Protein AF-A0A1F3TSH8-F1 (afdb_monomer_lite)

Secondary structure (DSSP, 8-state):
-HHHHHHHHHHHHHHHHHHHHHHHHHHHHHHH-------------HHHHHHHHHHHHHHHHHHHHHHHHHHHHHHHHS------------TTSS-GGG-TTT------HHHHHHHHHHHHHHHHHHHHHHHHHHHHHHHHHHHHTTEEEEE-TTS-EEEEEESSPPPS-------PPP-

Structure (mmCIF, N/CA/C/O backbone):
data_AF-A0A1F3TSH8-F1
#
_entry.id   AF-A0A1F3TSH8-F1
#
loop_
_atom_site.group_PDB
_atom_site.id
_atom_site.type_symbol
_atom_site.label_atom_id
_atom_site.label_alt_id
_atom_site.label_comp_id
_atom_site.label_asym_id
_atom_site.label_entity_id
_atom_site.label_seq_id
_atom_site.pdbx_PDB_ins_code
_atom_site.Cartn_x
_atom_site.Cartn_y
_atom_site.Cartn_z
_atom_site.occupancy
_atom_site.B_iso_or_equiv
_atom_site.auth_seq_id
_atom_site.auth_comp_id
_atom_site.auth_asym_id
_atom_site.auth_atom_id
_atom_site.pdbx_PDB_model_num
ATOM 1 N N . MET A 1 1 ? 61.273 -17.794 -70.005 1.00 60.03 1 MET A N 1
ATOM 2 C CA . MET A 1 1 ? 60.382 -16.628 -69.765 1.00 60.03 1 MET A CA 1
ATOM 3 C C . MET A 1 1 ? 59.177 -16.921 -68.859 1.00 60.03 1 MET A C 1
ATOM 5 O O . MET A 1 1 ? 58.564 -15.986 -68.366 1.00 60.03 1 MET A O 1
ATOM 9 N N . THR A 1 2 ? 58.828 -18.185 -68.599 1.00 74.00 2 THR A N 1
ATOM 10 C CA . THR A 1 2 ? 57.665 -18.588 -67.778 1.00 74.00 2 THR A CA 1
ATOM 11 C C . THR A 1 2 ? 57.896 -18.502 -66.267 1.00 74.00 2 THR A C 1
ATOM 13 O O . THR A 1 2 ? 56.956 -18.246 -65.524 1.00 74.00 2 THR A O 1
ATOM 16 N N . VAL A 1 3 ? 59.138 -18.662 -65.801 1.00 79.12 3 VAL A N 1
ATOM 17 C CA . VAL A 1 3 ? 59.473 -18.627 -64.364 1.00 79.12 3 VAL A CA 1
ATOM 18 C C . VAL A 1 3 ? 59.343 -17.214 -63.784 1.00 79.12 3 VAL A C 1
ATOM 20 O O . VAL A 1 3 ? 58.761 -17.049 -62.719 1.00 79.12 3 VAL A O 1
ATOM 23 N N . LEU A 1 4 ? 59.780 -16.183 -64.519 1.00 76.19 4 LEU A N 1
ATOM 24 C CA . LEU A 1 4 ? 59.646 -14.785 -64.085 1.00 76.19 4 LEU A CA 1
ATOM 25 C C . LEU A 1 4 ? 58.182 -14.354 -63.906 1.00 76.19 4 LEU A C 1
ATOM 27 O O . LEU A 1 4 ? 57.881 -13.653 -62.947 1.00 76.19 4 LEU A O 1
ATOM 31 N N . LYS A 1 5 ? 57.265 -14.822 -64.768 1.00 82.94 5 LYS A N 1
ATOM 32 C CA . LYS A 1 5 ? 55.827 -14.523 -64.644 1.00 82.94 5 LYS A CA 1
ATOM 33 C C . LYS A 1 5 ? 55.213 -15.138 -63.382 1.00 82.94 5 LYS A C 1
ATOM 35 O O . LYS A 1 5 ? 54.494 -14.461 -62.655 1.00 82.94 5 LYS A O 1
ATOM 40 N N . LYS A 1 6 ? 55.573 -16.388 -63.074 1.00 86.06 6 LYS A N 1
ATOM 41 C CA . LYS A 1 6 ? 55.119 -17.070 -61.851 1.00 86.06 6 LYS A CA 1
ATOM 42 C C . LYS A 1 6 ? 55.632 -16.383 -60.584 1.00 86.06 6 LYS A C 1
ATOM 44 O O . LYS A 1 6 ? 54.901 -16.280 -59.606 1.00 86.06 6 LYS A O 1
ATOM 49 N N . ILE A 1 7 ? 56.866 -15.877 -60.613 1.00 89.94 7 ILE A N 1
ATOM 50 C CA . ILE A 1 7 ? 57.443 -15.130 -59.489 1.00 89.94 7 ILE A CA 1
ATOM 51 C C . ILE A 1 7 ? 56.709 -13.798 -59.288 1.00 89.94 7 ILE A C 1
ATOM 53 O O . ILE A 1 7 ? 56.376 -13.468 -58.154 1.00 89.94 7 ILE A O 1
ATOM 57 N N . SER A 1 8 ? 56.398 -13.057 -60.358 1.00 87.19 8 SER A N 1
ATOM 58 C CA . SER A 1 8 ? 55.643 -11.800 -60.235 1.00 87.19 8 SER A CA 1
ATOM 59 C C . SER A 1 8 ? 54.205 -12.004 -59.750 1.00 87.19 8 SER A C 1
ATOM 61 O O . SER A 1 8 ? 53.714 -11.212 -58.951 1.00 87.19 8 SER A O 1
ATOM 63 N N . GLU A 1 9 ? 53.537 -13.076 -60.182 1.00 87.25 9 GLU A N 1
ATOM 64 C CA . GLU A 1 9 ? 52.189 -13.418 -59.707 1.00 87.25 9 GLU A CA 1
ATOM 65 C C . GLU A 1 9 ? 52.195 -13.780 -58.219 1.00 87.25 9 GLU A C 1
ATOM 67 O O . GLU A 1 9 ? 51.360 -13.289 -57.459 1.00 87.25 9 GLU A O 1
ATOM 72 N N . TYR A 1 10 ? 53.180 -14.570 -57.782 1.00 91.88 10 TYR A N 1
ATOM 73 C CA . TYR A 1 10 ? 53.356 -14.903 -56.371 1.00 91.88 10 TYR A CA 1
ATOM 74 C C . TYR A 1 10 ? 53.656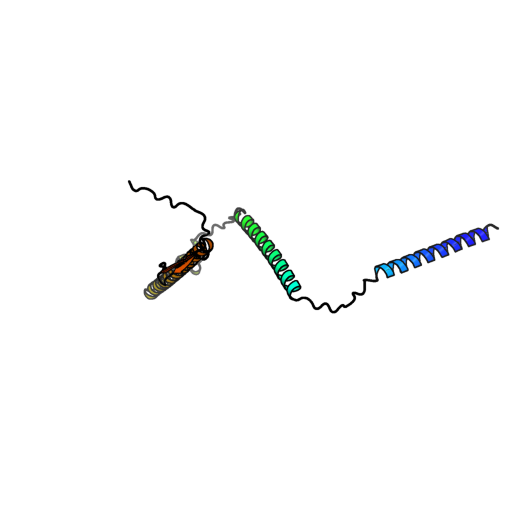 -13.661 -55.521 1.00 91.88 10 TYR A C 1
ATOM 76 O O . TYR A 1 10 ? 53.061 -13.479 -54.462 1.00 91.88 10 TYR A O 1
ATOM 84 N N . LEU A 1 11 ? 54.527 -12.768 -56.001 1.00 92.88 11 LEU A N 1
ATOM 85 C CA . LEU A 1 11 ? 54.874 -11.538 -55.288 1.00 92.88 11 LEU A CA 1
ATOM 86 C C . LEU A 1 11 ? 53.653 -10.620 -55.116 1.00 92.88 11 LEU A C 1
ATOM 88 O O . LEU A 1 11 ? 53.422 -10.107 -54.023 1.00 92.88 11 LEU A O 1
ATOM 92 N N . ASN A 1 12 ? 52.831 -10.471 -56.158 1.00 92.44 12 ASN A N 1
ATOM 93 C CA . ASN A 1 12 ? 51.588 -9.700 -56.084 1.00 92.44 12 ASN A CA 1
ATOM 94 C C . ASN A 1 12 ? 50.585 -10.307 -55.096 1.00 92.44 12 ASN A C 1
ATOM 96 O O . ASN A 1 12 ? 49.924 -9.570 -54.367 1.00 92.44 12 ASN A O 1
ATOM 100 N N . LEU A 1 13 ? 50.498 -11.638 -55.031 1.00 93.69 13 LEU A N 1
ATOM 101 C CA . LEU A 1 13 ? 49.635 -12.329 -54.074 1.00 93.69 13 LEU A CA 1
ATOM 102 C C . LEU A 1 13 ? 50.093 -12.090 -52.629 1.00 93.69 13 LEU A C 1
ATOM 104 O O . LEU A 1 13 ? 49.266 -11.805 -51.762 1.00 93.69 13 LEU A O 1
ATOM 108 N N . VAL A 1 14 ? 51.404 -12.132 -52.376 1.00 94.50 14 VAL A N 1
ATOM 109 C CA . VAL A 1 14 ? 51.975 -11.828 -51.054 1.00 94.50 14 VAL A CA 1
ATOM 110 C C . VAL A 1 14 ? 51.714 -10.370 -50.666 1.00 94.50 14 VAL A C 1
ATOM 112 O O . VAL A 1 14 ? 51.272 -10.109 -49.549 1.00 94.50 14 VAL A O 1
ATOM 115 N N . ILE A 1 15 ? 51.912 -9.419 -51.584 1.00 94.62 15 ILE A N 1
ATOM 116 C CA . ILE A 1 15 ? 51.637 -7.993 -51.335 1.00 94.62 15 ILE A CA 1
ATOM 117 C C . ILE A 1 15 ? 50.152 -7.768 -51.020 1.00 94.62 15 ILE A C 1
ATOM 119 O O . ILE A 1 15 ? 49.823 -7.051 -50.073 1.00 94.62 15 ILE A O 1
ATOM 123 N N . PHE A 1 16 ? 49.248 -8.412 -51.762 1.00 95.50 16 PHE A N 1
ATOM 124 C CA . PHE A 1 16 ? 47.811 -8.314 -51.517 1.00 95.50 16 PHE A CA 1
ATOM 125 C C . PHE A 1 16 ? 47.425 -8.872 -50.140 1.00 95.50 16 PHE A C 1
ATOM 127 O O . PHE A 1 16 ? 46.673 -8.233 -49.406 1.00 95.50 16 PHE A O 1
ATOM 134 N N . ALA A 1 17 ? 47.989 -10.016 -49.744 1.00 94.75 17 ALA A N 1
ATOM 135 C CA . ALA A 1 17 ? 47.749 -10.597 -48.425 1.00 94.75 17 ALA A CA 1
ATOM 136 C C . ALA A 1 17 ? 48.208 -9.664 -47.288 1.00 94.75 17 ALA A C 1
ATOM 138 O O . ALA A 1 17 ? 47.477 -9.474 -46.315 1.00 94.75 17 ALA A O 1
ATOM 139 N N . VAL A 1 18 ? 49.373 -9.024 -47.432 1.00 95.25 18 VAL A N 1
ATOM 140 C CA . VAL A 1 18 ? 49.882 -8.051 -46.449 1.00 95.25 18 VAL A CA 1
ATOM 141 C C . VAL A 1 18 ? 48.962 -6.831 -46.345 1.00 95.25 18 VAL A C 1
ATOM 143 O O . VAL A 1 18 ? 48.656 -6.394 -45.235 1.00 95.25 18 VAL A O 1
ATOM 146 N N . LEU A 1 19 ? 48.462 -6.314 -47.471 1.00 95.38 19 LEU A N 1
ATOM 147 C CA . LEU A 1 19 ? 47.523 -5.187 -47.478 1.00 95.38 19 LEU A CA 1
ATOM 148 C C . LEU A 1 19 ? 46.195 -5.527 -46.792 1.00 95.38 19 LEU A C 1
ATOM 150 O O . LEU A 1 19 ? 45.678 -4.706 -46.035 1.00 95.38 19 LEU A O 1
ATOM 154 N N . VAL A 1 20 ? 45.662 -6.734 -47.003 1.00 95.50 20 VAL A N 1
ATOM 155 C CA . VAL A 1 20 ? 44.421 -7.185 -46.349 1.00 95.50 20 VAL A CA 1
ATOM 156 C C . VAL A 1 20 ? 44.604 -7.299 -44.835 1.00 95.50 20 VAL A C 1
ATOM 158 O O . VAL A 1 20 ? 43.750 -6.834 -44.079 1.00 95.50 20 VAL A O 1
ATOM 161 N N . VAL A 1 21 ? 45.727 -7.860 -44.376 1.00 95.38 21 VAL A N 1
ATOM 162 C CA . VAL A 1 21 ? 46.043 -7.945 -42.941 1.00 95.38 21 VAL A CA 1
ATOM 163 C C . VAL A 1 21 ? 46.188 -6.548 -42.335 1.00 95.38 21 VAL A C 1
ATOM 165 O O . VAL A 1 21 ? 45.609 -6.274 -41.284 1.00 95.38 21 VAL A O 1
ATOM 168 N N . TYR A 1 22 ? 46.891 -5.639 -43.015 1.00 95.31 22 TYR A N 1
ATOM 169 C CA . TYR A 1 22 ? 47.071 -4.264 -42.552 1.00 95.31 22 TYR A CA 1
ATOM 170 C C . TYR A 1 22 ? 45.739 -3.502 -42.466 1.00 95.31 22 TYR A C 1
ATOM 172 O O . TYR A 1 22 ? 45.458 -2.857 -41.455 1.00 95.31 22 TYR A O 1
ATOM 180 N N . ALA A 1 23 ? 44.873 -3.638 -43.475 1.00 93.00 23 ALA A N 1
ATOM 181 C CA . ALA A 1 23 ? 43.533 -3.054 -43.467 1.00 93.00 23 ALA A CA 1
ATOM 182 C C . ALA A 1 23 ? 42.655 -3.630 -42.342 1.00 93.00 23 ALA A C 1
ATOM 184 O O . ALA A 1 23 ? 41.927 -2.884 -41.689 1.00 93.00 23 ALA A O 1
ATOM 185 N N . GLY A 1 24 ? 42.755 -4.936 -42.072 1.00 92.31 24 GLY A N 1
ATOM 186 C CA . GLY A 1 24 ? 42.054 -5.587 -40.964 1.00 92.31 24 GLY A CA 1
ATOM 187 C C . GLY A 1 24 ? 42.483 -5.056 -39.594 1.00 92.31 24 GLY A C 1
ATOM 188 O O . GLY A 1 24 ? 41.627 -4.748 -38.765 1.00 92.31 24 GLY A O 1
ATOM 189 N N . ILE A 1 25 ? 43.791 -4.880 -39.375 1.00 91.12 25 ILE A N 1
ATOM 190 C CA . ILE A 1 25 ? 44.335 -4.291 -38.139 1.00 91.12 25 ILE A CA 1
ATOM 191 C C . ILE A 1 25 ? 43.880 -2.835 -37.993 1.00 91.12 25 ILE A C 1
ATOM 193 O O . ILE A 1 25 ? 43.390 -2.448 -36.933 1.00 91.12 25 ILE A O 1
ATOM 197 N N . TYR A 1 26 ? 43.958 -2.045 -39.066 1.00 91.69 26 TYR A N 1
ATOM 198 C CA . TYR A 1 26 ? 43.518 -0.650 -39.064 1.00 91.69 26 TYR A CA 1
ATOM 199 C C . TYR A 1 26 ? 42.024 -0.514 -38.730 1.00 91.69 26 TYR A C 1
ATOM 201 O O . TYR A 1 26 ? 41.626 0.320 -37.916 1.00 91.69 26 TYR A O 1
ATOM 209 N N . PHE A 1 27 ? 41.182 -1.379 -39.303 1.00 87.44 27 PHE A N 1
ATOM 210 C CA . PHE A 1 27 ? 39.745 -1.386 -39.029 1.00 87.44 27 PHE A CA 1
ATOM 211 C C . PHE A 1 27 ? 39.426 -1.853 -37.600 1.00 87.44 27 PHE A C 1
ATOM 213 O O . PHE A 1 27 ? 38.506 -1.338 -36.959 1.00 87.44 27 PHE A O 1
ATOM 220 N N . PHE A 1 28 ? 40.206 -2.798 -37.072 1.00 83.50 28 PHE A N 1
ATOM 221 C CA . PHE A 1 28 ? 40.088 -3.259 -35.691 1.00 83.50 28 PHE A CA 1
ATOM 222 C C . PHE A 1 28 ? 40.471 -2.168 -34.681 1.00 83.50 28 PHE A C 1
ATOM 224 O O . PHE A 1 28 ? 39.765 -1.987 -33.684 1.00 83.50 28 PHE A O 1
ATOM 231 N N . GLU A 1 29 ? 41.522 -1.391 -34.953 1.00 80.88 29 GLU A N 1
ATOM 232 C CA . GLU A 1 29 ? 41.868 -0.217 -34.146 1.00 80.88 29 GLU A CA 1
ATOM 233 C C . GLU A 1 29 ? 40.782 0.859 -34.210 1.00 80.88 29 GLU A C 1
ATOM 235 O O . GLU A 1 29 ? 40.402 1.395 -33.169 1.00 80.88 29 GLU A O 1
ATOM 240 N N . LEU A 1 30 ? 40.221 1.138 -35.393 1.00 77.12 30 LEU A N 1
ATOM 241 C CA . LEU A 1 30 ? 39.120 2.097 -35.532 1.00 77.12 30 LEU A CA 1
ATOM 242 C C . LEU A 1 30 ? 37.897 1.690 -34.702 1.00 77.12 30 LEU A C 1
ATOM 244 O O . LEU A 1 30 ? 37.290 2.529 -34.041 1.00 77.12 30 LEU A O 1
ATOM 248 N N . LYS A 1 31 ? 37.555 0.397 -34.695 1.00 76.75 31 LYS A N 1
ATOM 249 C CA . LYS A 1 31 ? 36.429 -0.137 -33.915 1.00 76.75 31 LYS A CA 1
ATOM 250 C C . LYS A 1 31 ? 36.715 -0.173 -32.409 1.00 76.75 31 LYS A C 1
ATOM 252 O O . LYS A 1 31 ? 35.786 -0.088 -31.608 1.00 76.75 31 LYS A O 1
ATOM 257 N N . SER A 1 32 ? 37.985 -0.296 -32.023 1.00 68.75 32 SER A N 1
ATOM 258 C CA . SER A 1 32 ? 38.417 -0.375 -30.621 1.00 68.75 32 SER A CA 1
ATOM 259 C C . SER A 1 32 ? 38.652 0.991 -29.972 1.00 68.75 32 SER A C 1
ATOM 261 O O . SER A 1 32 ? 38.670 1.083 -28.743 1.00 68.75 32 SER A O 1
ATOM 263 N N . ARG A 1 33 ? 38.758 2.070 -30.759 1.00 64.75 33 ARG A N 1
ATOM 264 C CA . ARG A 1 33 ? 38.692 3.448 -30.254 1.00 64.75 33 ARG A CA 1
ATOM 265 C C . ARG A 1 33 ? 37.260 3.760 -29.818 1.00 64.75 33 ARG A C 1
ATOM 267 O O . ARG A 1 33 ? 36.492 4.404 -30.527 1.00 64.75 33 ARG A O 1
ATOM 274 N N . LYS A 1 34 ? 36.892 3.304 -28.616 1.00 60.41 34 LYS A N 1
ATOM 275 C CA . LYS A 1 34 ? 35.761 3.885 -27.884 1.00 60.41 34 LYS A CA 1
ATOM 276 C C . LYS A 1 34 ? 36.025 5.392 -27.793 1.00 60.41 34 LYS A C 1
ATOM 278 O O . LYS A 1 34 ? 37.156 5.757 -27.468 1.00 60.41 34 LYS A O 1
ATOM 283 N N . PRO A 1 35 ? 35.045 6.258 -28.095 1.00 57.62 35 PRO A N 1
ATOM 284 C CA . PRO A 1 35 ? 35.242 7.690 -27.960 1.00 57.62 35 PRO A CA 1
ATOM 285 C C . PRO A 1 35 ? 35.676 7.961 -26.524 1.00 57.62 35 PRO A C 1
ATOM 287 O O . PRO A 1 35 ? 34.964 7.609 -25.581 1.00 57.62 35 PRO A O 1
ATOM 290 N N . THR A 1 36 ? 36.870 8.527 -26.362 1.00 56.34 36 THR A N 1
ATOM 291 C CA . THR A 1 36 ? 37.307 9.097 -25.096 1.00 56.34 36 THR A CA 1
ATOM 292 C C . THR A 1 36 ? 36.270 10.153 -24.765 1.00 56.34 36 THR A C 1
ATOM 294 O O . THR A 1 36 ? 36.219 11.200 -25.409 1.00 56.34 36 THR A O 1
ATOM 297 N N . ALA A 1 37 ? 35.356 9.817 -23.855 1.00 56.44 37 ALA A N 1
ATOM 298 C CA . ALA A 1 37 ? 34.351 10.745 -23.391 1.00 56.44 37 ALA A CA 1
ATOM 299 C C . ALA A 1 37 ? 35.111 11.952 -22.850 1.00 56.44 37 ALA A C 1
ATOM 301 O O . ALA A 1 37 ? 35.874 11.833 -21.890 1.00 56.44 37 ALA A O 1
ATOM 302 N N . VAL A 1 38 ? 34.952 13.085 -23.529 1.00 55.25 38 VAL A N 1
ATOM 303 C CA . VAL A 1 38 ? 35.327 14.388 -23.004 1.00 55.25 38 VAL A CA 1
ATOM 304 C C . VAL A 1 38 ? 34.699 14.451 -21.619 1.00 55.25 38 VAL A C 1
ATOM 306 O O . VAL A 1 38 ? 33.475 14.398 -21.486 1.00 55.25 38 VAL A O 1
ATOM 309 N N . VAL A 1 39 ? 35.537 14.467 -20.584 1.00 53.38 39 VAL A N 1
ATOM 310 C CA . VAL A 1 39 ? 35.111 14.731 -19.212 1.00 53.38 39 VAL A CA 1
ATOM 311 C C . VAL A 1 39 ? 34.801 16.224 -19.156 1.00 53.38 39 VAL A C 1
ATOM 313 O O . VAL A 1 39 ? 35.552 17.025 -18.615 1.00 53.38 39 VAL A O 1
ATOM 316 N N . GLU A 1 40 ? 33.700 16.612 -19.796 1.00 53.88 40 GLU A N 1
ATOM 317 C CA . GLU A 1 40 ? 32.959 17.782 -19.367 1.00 53.88 40 GLU A CA 1
ATOM 318 C C . GLU A 1 40 ? 32.550 17.482 -17.933 1.00 53.88 40 GLU A C 1
ATOM 320 O O . GLU A 1 40 ? 31.855 16.498 -17.659 1.00 53.88 40 GLU A O 1
ATOM 325 N N . SER A 1 41 ? 33.009 18.317 -17.008 1.00 54.53 41 SER A N 1
ATOM 326 C CA . SER A 1 41 ? 32.443 18.429 -15.675 1.00 54.53 41 SER A CA 1
ATOM 327 C C . SER A 1 41 ? 30.978 18.844 -15.818 1.00 54.53 41 SER A C 1
ATOM 329 O O . SER A 1 41 ? 30.628 20.015 -15.676 1.00 54.53 41 SER A O 1
ATOM 331 N N . ARG A 1 42 ? 30.110 17.887 -16.161 1.00 56.19 42 ARG A N 1
ATOM 332 C CA . ARG A 1 42 ? 28.668 18.039 -16.057 1.00 56.19 42 ARG A CA 1
ATOM 333 C C . ARG A 1 42 ? 28.409 18.279 -14.585 1.00 56.19 42 ARG A C 1
ATOM 335 O O . ARG A 1 42 ? 28.520 17.355 -13.782 1.00 56.19 42 ARG A O 1
ATOM 342 N N . THR A 1 43 ? 28.090 19.517 -14.229 1.00 57.84 43 THR A N 1
ATOM 343 C CA . THR A 1 43 ? 27.321 19.788 -13.022 1.00 57.84 43 THR A CA 1
ATOM 344 C C . THR A 1 43 ? 26.055 18.967 -13.184 1.00 57.84 43 THR A C 1
ATOM 346 O O . THR A 1 43 ? 25.189 19.295 -13.993 1.00 57.84 43 THR A O 1
ATOM 349 N N . VAL A 1 44 ? 26.047 17.797 -12.551 1.00 61.09 44 VAL A N 1
ATOM 350 C CA . VAL A 1 44 ? 24.914 16.889 -12.565 1.00 61.09 44 VAL A CA 1
ATOM 351 C C . VAL A 1 44 ? 23.776 17.681 -11.958 1.00 61.09 44 VAL A C 1
ATOM 353 O O . VAL A 1 44 ? 23.795 17.969 -10.766 1.00 61.09 44 VAL A O 1
ATOM 356 N N . ASP A 1 45 ? 22.851 18.103 -12.810 1.00 67.25 45 ASP A N 1
ATOM 357 C CA . ASP A 1 45 ? 21.650 18.807 -12.407 1.00 67.25 45 ASP A CA 1
ATOM 358 C C . ASP A 1 45 ? 20.854 17.835 -11.530 1.00 67.25 45 ASP A C 1
ATOM 360 O O . ASP A 1 45 ? 20.254 16.867 -12.016 1.00 67.25 45 ASP A O 1
ATOM 364 N N . VAL A 1 46 ? 21.006 17.998 -10.213 1.00 70.19 46 VAL A N 1
ATOM 365 C CA . VAL A 1 46 ? 20.546 17.050 -9.190 1.00 70.19 46 VAL A CA 1
ATOM 366 C C . VAL A 1 46 ? 19.051 16.800 -9.363 1.00 70.19 46 VAL A C 1
ATOM 368 O O . VAL A 1 46 ? 18.604 15.658 -9.272 1.00 70.19 46 VAL A O 1
ATOM 371 N N . ASP A 1 47 ? 18.308 17.832 -9.753 1.00 67.31 47 ASP A N 1
ATOM 372 C CA . ASP A 1 47 ? 16.871 17.778 -9.991 1.00 67.31 47 ASP A CA 1
ATOM 373 C C . ASP A 1 47 ? 16.501 16.854 -11.158 1.00 67.31 47 ASP A C 1
ATOM 375 O O . ASP A 1 47 ? 15.530 16.100 -11.078 1.00 67.31 47 ASP A O 1
ATOM 379 N N . GLN A 1 48 ? 17.294 16.824 -12.233 1.00 73.94 48 GLN A N 1
ATOM 380 C CA . GLN A 1 48 ?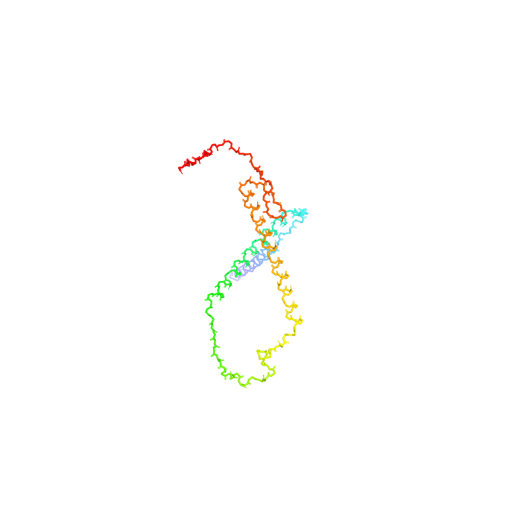 17.050 15.906 -13.352 1.00 73.94 48 GLN A CA 1
ATOM 381 C C . GLN A 1 48 ? 17.312 14.453 -12.959 1.00 73.94 48 GLN A C 1
ATOM 383 O O . GLN A 1 48 ? 16.585 13.547 -13.381 1.00 73.94 48 GLN A O 1
ATOM 388 N N . VAL A 1 49 ? 18.335 14.220 -12.137 1.00 76.81 49 VAL A N 1
ATOM 389 C CA . VAL A 1 49 ? 18.655 12.884 -11.630 1.00 76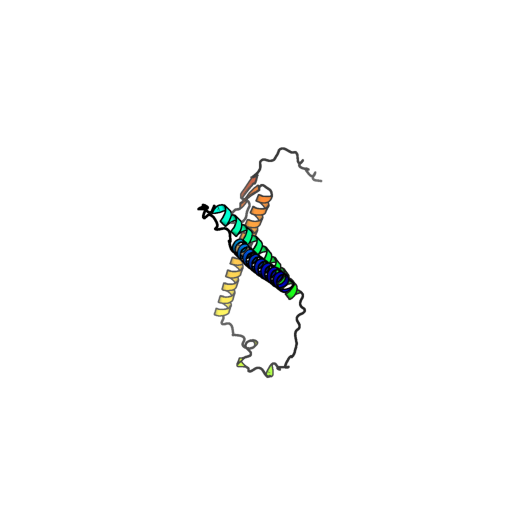.81 49 VAL A CA 1
ATOM 390 C C . VAL A 1 49 ? 17.568 12.405 -10.675 1.00 76.81 49 VAL A C 1
ATOM 392 O O . VAL A 1 49 ? 17.066 11.295 -10.849 1.00 76.81 49 VAL A O 1
ATOM 395 N N . VAL A 1 50 ? 17.129 13.252 -9.744 1.00 78.38 50 VAL A N 1
ATOM 396 C CA . VAL A 1 50 ? 16.036 12.950 -8.811 1.00 78.38 50 VAL A CA 1
ATOM 397 C C . VAL A 1 50 ? 14.737 12.674 -9.565 1.00 78.38 50 VAL A C 1
ATOM 399 O O . VAL A 1 50 ? 14.123 11.633 -9.342 1.00 78.38 50 VAL A O 1
ATOM 402 N N . ASN A 1 51 ? 14.357 13.512 -10.532 1.00 87.06 51 ASN A N 1
ATOM 403 C CA . ASN A 1 51 ? 13.158 13.291 -11.345 1.00 87.06 51 ASN A CA 1
ATOM 404 C C . ASN A 1 51 ? 13.219 11.978 -12.134 1.00 87.06 51 ASN A C 1
ATOM 406 O O . ASN A 1 51 ? 12.220 11.260 -12.240 1.00 87.06 51 ASN A O 1
ATOM 410 N N . LYS A 1 52 ? 14.395 11.622 -12.660 1.00 88.81 52 LYS A N 1
ATOM 411 C CA . LYS A 1 52 ? 14.601 10.339 -13.337 1.00 88.81 52 LYS A CA 1
ATOM 412 C C . LYS A 1 52 ? 14.462 9.164 -12.371 1.00 88.81 52 LYS A C 1
ATOM 414 O O . LYS A 1 52 ? 13.790 8.196 -12.719 1.00 88.81 52 LYS A O 1
ATOM 419 N N . PHE A 1 53 ? 15.051 9.251 -11.178 1.00 88.38 53 PHE A N 1
ATOM 420 C CA . PHE A 1 53 ? 14.924 8.214 -10.156 1.00 88.38 53 PHE A CA 1
ATOM 421 C C . PHE A 1 53 ? 13.483 8.073 -9.679 1.00 88.38 53 PHE A C 1
ATOM 423 O O . PHE A 1 53 ? 12.972 6.963 -9.689 1.00 88.38 53 PHE A O 1
ATOM 430 N N . ILE A 1 54 ? 12.784 9.166 -9.368 1.00 91.00 54 ILE A N 1
ATOM 431 C CA . ILE A 1 54 ? 11.369 9.129 -8.970 1.00 91.00 54 ILE A CA 1
ATOM 432 C C . ILE A 1 54 ? 10.526 8.465 -10.061 1.00 91.00 54 ILE A C 1
ATOM 434 O O . ILE A 1 54 ? 9.727 7.579 -9.765 1.00 91.00 54 ILE A O 1
ATOM 438 N N . LYS A 1 55 ? 10.733 8.840 -11.329 1.00 92.94 55 LYS A N 1
ATOM 439 C CA . LYS A 1 55 ? 10.004 8.257 -12.464 1.00 92.94 55 LYS A CA 1
ATOM 440 C C . LYS A 1 55 ? 10.327 6.776 -12.677 1.00 92.94 55 LYS A C 1
ATOM 442 O O . LYS A 1 55 ? 9.453 6.000 -13.052 1.00 92.94 55 LYS A O 1
ATOM 447 N N . GLN A 1 56 ? 11.577 6.375 -12.464 1.00 93.12 56 GLN A N 1
ATOM 448 C CA . GLN A 1 56 ? 11.992 4.979 -12.568 1.00 93.12 56 GLN A CA 1
ATOM 449 C C . GLN A 1 56 ? 11.418 4.144 -11.418 1.00 93.12 56 GLN A C 1
ATOM 451 O O . GLN A 1 56 ? 10.878 3.067 -11.662 1.00 93.12 56 GLN A O 1
ATOM 456 N N . THR A 1 57 ? 11.476 4.661 -10.192 1.00 94.19 57 THR A N 1
ATOM 457 C CA . THR A 1 57 ? 10.939 4.012 -8.995 1.00 94.19 57 THR A CA 1
ATOM 458 C C . THR A 1 57 ? 9.423 3.881 -9.074 1.00 94.19 57 THR A C 1
ATOM 460 O O . THR A 1 57 ? 8.901 2.809 -8.789 1.00 94.19 57 THR A O 1
ATOM 463 N N . SER A 1 58 ? 8.702 4.910 -9.529 1.00 93.69 58 SER A N 1
ATOM 464 C CA . SER A 1 58 ? 7.245 4.830 -9.697 1.00 93.69 58 SER A CA 1
ATOM 465 C C . SER A 1 58 ? 6.846 3.825 -10.778 1.00 93.69 58 SER A C 1
ATOM 467 O O . SER A 1 58 ? 5.921 3.037 -10.582 1.00 93.69 58 SER A O 1
ATOM 469 N N . ALA A 1 59 ? 7.585 3.777 -11.889 1.00 94.75 59 ALA A N 1
ATOM 470 C CA . ALA A 1 59 ? 7.370 2.778 -12.930 1.00 94.75 59 ALA A CA 1
ATOM 471 C C . ALA A 1 59 ? 7.659 1.348 -12.442 1.00 94.75 59 ALA A C 1
ATOM 473 O O . ALA A 1 59 ? 6.989 0.409 -12.873 1.00 94.75 59 ALA A O 1
ATOM 474 N N . GLN A 1 60 ? 8.643 1.171 -11.559 1.00 94.31 60 GLN A N 1
ATOM 475 C CA . GLN A 1 60 ? 8.954 -0.123 -10.956 1.00 94.31 60 GLN A CA 1
ATOM 476 C C . GLN A 1 60 ? 7.880 -0.543 -9.947 1.00 94.31 60 GLN A C 1
ATOM 478 O O . GLN A 1 60 ? 7.341 -1.638 -10.075 1.00 94.31 60 GLN A O 1
ATOM 483 N N . ALA A 1 61 ? 7.479 0.356 -9.049 1.00 95.31 61 ALA A N 1
ATOM 484 C CA . ALA A 1 61 ? 6.416 0.106 -8.078 1.00 95.31 61 ALA A CA 1
ATOM 485 C C . ALA A 1 61 ? 5.101 -0.312 -8.757 1.00 95.31 61 ALA A C 1
ATOM 487 O O . ALA A 1 61 ? 4.454 -1.263 -8.330 1.00 95.31 61 ALA A O 1
ATOM 488 N N . LEU A 1 62 ? 4.745 0.333 -9.873 1.00 96.12 62 LEU A N 1
ATOM 489 C CA . LEU A 1 62 ? 3.538 -0.002 -10.631 1.00 96.12 62 LEU A CA 1
ATOM 490 C C . LEU A 1 62 ? 3.617 -1.401 -11.270 1.00 96.12 62 LEU A C 1
ATOM 492 O O . LEU A 1 62 ? 2.615 -2.113 -11.355 1.00 96.12 62 LEU A O 1
ATOM 496 N N . ARG A 1 63 ? 4.806 -1.836 -11.708 1.00 94.81 63 ARG A N 1
ATOM 497 C CA . ARG A 1 63 ? 5.011 -3.207 -12.212 1.00 94.81 63 ARG A CA 1
ATOM 498 C C . ARG A 1 63 ? 4.872 -4.236 -11.101 1.00 94.81 63 ARG A C 1
ATOM 500 O O . ARG A 1 63 ? 4.224 -5.259 -11.324 1.00 94.81 63 ARG A O 1
ATOM 507 N N . ASP A 1 64 ? 5.442 -3.951 -9.938 1.00 95.56 64 ASP A N 1
ATOM 508 C CA . ASP A 1 64 ? 5.382 -4.837 -8.779 1.00 95.56 64 ASP A CA 1
ATOM 509 C C . ASP A 1 64 ? 3.938 -4.970 -8.277 1.00 95.56 64 ASP A C 1
ATOM 511 O O . ASP A 1 64 ? 3.469 -6.082 -8.034 1.00 95.56 64 ASP A O 1
ATOM 515 N N . GLU A 1 65 ? 3.181 -3.869 -8.248 1.00 96.12 65 GLU A N 1
ATOM 516 C CA . GLU A 1 65 ? 1.755 -3.876 -7.910 1.00 96.12 65 GLU A CA 1
ATOM 517 C C . GLU A 1 65 ? 0.942 -4.747 -8.882 1.00 96.12 65 GLU A C 1
ATOM 519 O O . GLU A 1 65 ? 0.129 -5.575 -8.460 1.00 96.12 65 GLU A O 1
ATOM 524 N N . MET A 1 66 ? 1.176 -4.618 -10.193 1.00 96.00 66 MET A N 1
ATOM 525 C CA . MET A 1 66 ? 0.499 -5.452 -11.191 1.00 96.00 66 MET A CA 1
ATOM 526 C C . MET A 1 66 ? 0.887 -6.931 -11.081 1.00 96.00 66 MET A C 1
ATOM 528 O O . MET A 1 66 ? 0.027 -7.803 -11.235 1.00 96.00 66 MET A O 1
ATOM 532 N N . ALA A 1 67 ? 2.160 -7.231 -10.820 1.00 95.81 67 ALA A N 1
ATOM 533 C CA . ALA A 1 67 ? 2.631 -8.599 -10.622 1.00 95.81 67 ALA A CA 1
ATOM 534 C C . ALA A 1 67 ? 1.988 -9.227 -9.379 1.00 95.81 67 ALA A C 1
ATOM 536 O O . ALA A 1 67 ? 1.481 -10.348 -9.447 1.00 95.81 67 ALA A O 1
ATOM 537 N N . TYR A 1 68 ? 1.931 -8.472 -8.283 1.00 95.25 68 TYR A N 1
ATOM 538 C CA . TYR A 1 68 ? 1.297 -8.886 -7.039 1.00 95.25 68 TYR A CA 1
ATOM 539 C C . TYR A 1 68 ? -0.202 -9.146 -7.221 1.00 95.25 68 TYR A C 1
ATOM 541 O O . TYR A 1 68 ? -0.687 -10.223 -6.873 1.00 95.25 68 TYR A O 1
ATOM 549 N N . LYS A 1 69 ? -0.929 -8.222 -7.863 1.00 95.50 69 LYS A N 1
ATOM 550 C CA . LYS A 1 69 ? -2.361 -8.390 -8.168 1.00 95.50 69 LYS A CA 1
ATOM 551 C C . LYS A 1 69 ? -2.630 -9.647 -8.997 1.00 95.50 69 LYS A C 1
ATOM 553 O O . LYS A 1 69 ? -3.548 -10.402 -8.684 1.00 95.50 69 LYS A O 1
ATOM 558 N N . ARG A 1 70 ? -1.807 -9.923 -10.014 1.00 94.19 70 ARG A N 1
ATOM 559 C CA . ARG A 1 70 ? -1.928 -11.150 -10.821 1.00 94.19 70 ARG A CA 1
ATOM 560 C C . ARG A 1 70 ? -1.613 -12.409 -10.020 1.00 94.19 70 ARG A C 1
ATOM 562 O O . ARG A 1 70 ? -2.311 -13.409 -10.182 1.00 94.19 70 ARG A O 1
ATOM 569 N N . ALA A 1 71 ? -0.587 -12.378 -9.170 1.00 92.81 71 ALA A N 1
ATOM 570 C CA . ALA A 1 71 ? -0.224 -13.508 -8.320 1.00 92.81 71 ALA A CA 1
ATOM 571 C C . ALA A 1 71 ? -1.355 -13.850 -7.341 1.00 92.81 71 ALA A C 1
ATOM 573 O O . ALA A 1 71 ? -1.753 -15.012 -7.265 1.00 92.81 71 ALA A O 1
ATOM 574 N N . LEU A 1 72 ? -1.936 -12.839 -6.687 1.00 92.12 72 LEU A N 1
ATOM 575 C CA . LEU A 1 72 ? -3.101 -13.001 -5.818 1.00 92.12 72 LEU A CA 1
ATOM 576 C C . LEU A 1 72 ? -4.300 -13.565 -6.573 1.00 92.12 72 LEU A C 1
ATOM 578 O O . LEU A 1 72 ? -4.886 -14.548 -6.138 1.00 92.12 72 LEU A O 1
ATOM 582 N N . GLN A 1 73 ? -4.639 -12.998 -7.732 1.00 91.56 73 GLN A N 1
ATOM 583 C CA . GLN A 1 73 ? -5.765 -13.481 -8.531 1.00 91.56 73 GLN A CA 1
ATOM 584 C C . GLN A 1 73 ? -5.557 -14.934 -8.983 1.00 91.56 73 GLN A C 1
ATOM 586 O O . GLN A 1 73 ? -6.491 -15.730 -8.996 1.00 91.56 73 GLN A O 1
ATOM 591 N N . THR A 1 74 ? -4.316 -15.302 -9.305 1.00 89.00 74 THR A N 1
ATOM 592 C CA . THR A 1 74 ? -3.960 -16.680 -9.659 1.00 89.00 74 THR A CA 1
ATOM 593 C C . THR A 1 74 ? -4.090 -17.617 -8.461 1.00 89.00 74 THR A C 1
ATOM 595 O O . THR A 1 74 ? -4.555 -18.738 -8.625 1.00 89.00 74 THR A O 1
ATOM 598 N N . GLN A 1 75 ? -3.688 -17.189 -7.262 1.00 85.44 75 GLN A N 1
ATOM 599 C CA . GLN A 1 75 ? -3.853 -17.978 -6.039 1.00 85.44 75 GLN A CA 1
ATOM 600 C C . GLN A 1 75 ? -5.324 -18.129 -5.649 1.00 85.44 75 GLN A C 1
ATOM 602 O O . GLN A 1 75 ? -5.729 -19.224 -5.280 1.00 85.44 75 GLN A O 1
ATOM 607 N N . LEU A 1 76 ? -6.122 -17.071 -5.794 1.00 84.19 76 LEU A N 1
ATOM 608 C CA . LEU A 1 76 ? -7.552 -17.093 -5.495 1.00 84.19 76 LEU A CA 1
ATOM 609 C C . LEU A 1 76 ? -8.316 -18.030 -6.442 1.00 84.19 76 LEU A C 1
ATOM 611 O O . LEU A 1 76 ? -9.225 -18.735 -6.020 1.00 84.19 76 LEU A O 1
ATOM 615 N N . ASN A 1 77 ? -7.916 -18.061 -7.717 1.00 84.56 77 ASN A N 1
ATOM 616 C CA . ASN A 1 77 ? -8.526 -18.914 -8.737 1.00 84.56 77 ASN A CA 1
ATOM 617 C C . ASN A 1 77 ? -7.948 -20.335 -8.777 1.00 84.56 77 ASN A C 1
ATOM 619 O O . ASN A 1 77 ? -8.469 -21.176 -9.511 1.00 84.56 77 ASN A O 1
ATOM 623 N N . LYS A 1 78 ? -6.864 -20.620 -8.044 1.00 83.62 78 LYS A N 1
ATOM 624 C CA . LYS A 1 78 ? -6.343 -21.982 -7.947 1.00 83.62 78 LYS A CA 1
ATOM 625 C C . LYS A 1 78 ? -7.293 -22.786 -7.060 1.00 83.62 78 LYS A C 1
ATOM 627 O O . LYS A 1 78 ? -7.413 -22.465 -5.878 1.00 83.62 78 LYS A O 1
ATOM 632 N N . PRO A 1 79 ? -7.954 -23.831 -7.590 1.00 76.81 79 PRO A N 1
ATOM 633 C CA . PRO A 1 79 ? -8.707 -24.735 -6.742 1.00 76.81 79 PRO A CA 1
ATOM 634 C C . PRO A 1 79 ? -7.735 -25.325 -5.721 1.00 76.81 79 PRO A C 1
ATOM 636 O O . PRO A 1 79 ? -6.642 -25.768 -6.082 1.00 76.81 79 PRO A O 1
ATOM 639 N N . LEU A 1 80 ? -8.110 -25.283 -4.443 1.00 73.44 80 LEU A N 1
ATOM 640 C CA . LEU A 1 80 ? -7.359 -25.952 -3.391 1.00 73.44 80 LEU A CA 1
ATOM 641 C C . LEU A 1 80 ? -7.340 -27.447 -3.732 1.00 73.44 80 LEU A C 1
ATOM 643 O O . LEU A 1 80 ? -8.328 -28.148 -3.515 1.00 73.44 80 LEU A O 1
ATOM 647 N N . GLU A 1 81 ? -6.230 -27.943 -4.281 1.00 69.31 81 GLU A N 1
ATOM 648 C CA . GLU A 1 81 ? -5.947 -29.375 -4.319 1.00 69.31 81 GLU A CA 1
ATOM 649 C C . GLU A 1 81 ? -5.670 -29.818 -2.883 1.00 69.31 81 GLU A C 1
ATOM 651 O O . GLU A 1 81 ? -4.529 -29.969 -2.446 1.00 69.31 81 GLU A O 1
ATOM 656 N N . ILE A 1 82 ? -6.742 -29.996 -2.114 1.00 65.75 82 ILE A N 1
ATOM 657 C CA . ILE A 1 82 ? -6.679 -30.713 -0.853 1.00 65.75 82 ILE A CA 1
ATOM 658 C C . ILE A 1 82 ? -6.452 -32.172 -1.243 1.00 65.75 82 ILE A C 1
ATOM 660 O O . ILE A 1 82 ? -7.400 -32.937 -1.427 1.00 65.75 82 ILE A O 1
ATOM 664 N N . LYS A 1 83 ? -5.186 -32.566 -1.407 1.00 67.62 83 LYS A N 1
ATOM 665 C CA . LYS A 1 83 ? -4.809 -33.976 -1.348 1.00 67.62 83 LYS A CA 1
ATOM 666 C C . LYS A 1 83 ? -5.114 -34.446 0.069 1.00 67.62 83 LYS A C 1
ATOM 668 O O . LYS A 1 83 ? -4.279 -34.358 0.963 1.00 67.62 83 LYS A O 1
ATOM 673 N N . ARG A 1 84 ? -6.356 -34.886 0.282 1.00 61.59 84 ARG A N 1
ATOM 674 C CA . ARG A 1 84 ? -6.767 -35.672 1.443 1.00 61.59 84 ARG A CA 1
ATOM 675 C C . ARG A 1 84 ? -6.139 -37.055 1.323 1.00 61.59 84 ARG A C 1
ATOM 677 O O . ARG A 1 84 ? -6.832 -38.050 1.153 1.00 61.59 84 ARG A O 1
ATOM 684 N N . ASP A 1 85 ? -4.824 -37.115 1.457 1.00 66.06 85 ASP A N 1
ATOM 685 C CA . ASP A 1 85 ? -4.205 -38.293 2.040 1.00 66.06 85 ASP A CA 1
ATOM 686 C C . ASP A 1 85 ? -4.428 -38.150 3.548 1.00 66.06 85 ASP A C 1
ATOM 688 O O . ASP A 1 85 ? -3.535 -37.768 4.294 1.00 66.06 85 ASP A O 1
ATOM 692 N N . GLU A 1 86 ? -5.680 -38.316 3.986 1.00 63.66 86 GLU A N 1
ATOM 693 C CA . GLU A 1 86 ? -6.017 -38.364 5.403 1.00 63.66 86 GLU A CA 1
ATOM 694 C C . GLU A 1 86 ? -5.544 -39.727 5.925 1.00 63.66 86 GLU A C 1
ATOM 696 O O . GLU A 1 86 ? -6.211 -40.737 5.662 1.00 63.66 86 GLU A O 1
ATOM 701 N N . PRO A 1 87 ? -4.454 -39.829 6.711 1.00 64.19 87 PRO A N 1
ATOM 702 C CA . PRO A 1 87 ? -4.455 -40.870 7.715 1.00 64.19 87 PRO A CA 1
ATOM 703 C C . PRO A 1 87 ? -5.689 -40.584 8.574 1.00 64.19 87 PRO A C 1
ATOM 705 O O . PRO A 1 87 ? -5.819 -39.499 9.142 1.00 64.19 87 PRO A O 1
ATOM 708 N N . LYS A 1 88 ? -6.636 -41.528 8.625 1.00 66.06 88 LYS A N 1
ATOM 709 C CA . LYS A 1 88 ? -7.728 -41.528 9.608 1.00 66.06 88 LYS A CA 1
ATOM 710 C C . LYS A 1 88 ? -7.107 -41.654 11.002 1.00 66.06 88 LYS A C 1
ATOM 712 O O . LYS A 1 88 ? -7.140 -42.724 11.598 1.00 66.06 88 LYS A O 1
ATOM 717 N N . ILE A 1 89 ? -6.497 -40.579 11.490 1.00 65.62 89 ILE A N 1
ATOM 718 C CA . ILE A 1 89 ? -6.055 -40.443 12.868 1.00 65.62 89 ILE A CA 1
ATOM 719 C C . ILE A 1 89 ? -7.351 -40.327 13.649 1.00 65.62 89 ILE A C 1
ATOM 721 O O . ILE A 1 89 ? -8.089 -39.346 13.509 1.00 65.62 89 ILE A O 1
ATOM 725 N N . ARG A 1 90 ? -7.700 -41.376 14.393 1.00 75.50 90 ARG A N 1
ATOM 726 C CA . ARG A 1 90 ? -8.882 -41.304 15.240 1.00 75.50 90 ARG A CA 1
ATOM 727 C C . ARG A 1 90 ? -8.570 -40.262 16.315 1.00 75.50 90 ARG A C 1
ATOM 729 O O . ARG A 1 90 ? -7.440 -40.217 16.798 1.00 75.50 90 ARG A O 1
ATOM 736 N N . PRO A 1 91 ? -9.541 -39.443 16.744 1.00 67.81 91 PRO A N 1
ATOM 737 C CA . PRO A 1 91 ? -9.335 -38.515 17.860 1.00 67.81 91 PRO A CA 1
ATOM 738 C C . PRO A 1 91 ? -8.830 -39.200 19.147 1.00 67.81 91 PRO A C 1
ATOM 740 O O . PRO A 1 91 ? -8.296 -38.541 20.034 1.00 67.81 91 PRO A O 1
ATOM 743 N N . GLU A 1 92 ? -9.007 -40.520 19.241 1.00 71.56 92 GLU A N 1
ATOM 744 C CA . GLU A 1 92 ? -8.536 -41.404 20.311 1.00 71.56 92 GLU A CA 1
ATOM 745 C C . GLU A 1 92 ? -7.023 -41.689 20.255 1.00 71.56 92 GLU A C 1
ATOM 747 O O . GLU A 1 92 ? -6.430 -41.967 21.293 1.00 71.56 92 GLU A O 1
ATOM 752 N N . ASP A 1 93 ? -6.394 -41.572 19.079 1.00 79.12 93 ASP A N 1
ATOM 753 C CA . ASP A 1 93 ? -4.974 -41.885 18.851 1.00 79.12 93 ASP A CA 1
ATOM 754 C C . ASP A 1 93 ? -4.043 -40.704 19.185 1.00 79.12 93 ASP A C 1
ATOM 756 O O . ASP A 1 93 ? -2.821 -40.851 19.219 1.00 79.12 93 ASP A O 1
ATOM 760 N N . ILE A 1 94 ? -4.604 -39.514 19.422 1.00 75.44 94 ILE A N 1
ATOM 761 C CA . ILE A 1 94 ? -3.844 -38.311 19.771 1.00 75.44 94 ILE A CA 1
ATOM 762 C C . ILE A 1 94 ? -3.543 -38.359 21.278 1.00 75.44 94 ILE A C 1
ATOM 764 O O . ILE A 1 94 ? -4.492 -38.380 22.069 1.00 75.44 94 ILE A O 1
ATOM 768 N N . PRO A 1 95 ? -2.267 -38.339 21.712 1.00 79.69 95 PRO A N 1
ATOM 769 C CA . PRO A 1 95 ? -1.905 -38.308 23.126 1.00 79.69 95 PRO A CA 1
ATOM 770 C C . PRO A 1 95 ? -2.646 -37.196 23.868 1.00 79.69 95 PRO A C 1
ATOM 772 O O . PRO A 1 95 ? -2.792 -36.088 23.351 1.00 79.69 95 PRO A O 1
ATOM 775 N N . ARG A 1 96 ? -3.103 -37.477 25.094 1.00 68.38 96 ARG A N 1
ATOM 776 C CA . ARG A 1 96 ? -3.929 -36.551 25.893 1.00 68.38 96 ARG A CA 1
ATOM 777 C C . ARG A 1 96 ? -3.269 -35.176 26.072 1.00 68.38 96 ARG A C 1
ATOM 779 O O . ARG A 1 96 ? -3.956 -34.168 26.047 1.00 68.38 96 ARG A O 1
ATOM 786 N N . GLU A 1 97 ? -1.943 -35.156 26.153 1.00 71.50 97 GLU A N 1
ATOM 787 C CA . GLU A 1 97 ? -1.094 -33.962 26.273 1.00 71.50 97 GLU A CA 1
ATOM 788 C C . GLU A 1 97 ? -1.133 -33.048 25.035 1.00 71.50 97 GLU A C 1
ATOM 790 O O . GLU A 1 97 ? -0.899 -31.851 25.141 1.00 71.50 97 GLU A O 1
ATOM 795 N N . GLN A 1 98 ? -1.449 -33.592 23.855 1.00 71.44 98 GLN A N 1
ATOM 796 C CA . GLN A 1 98 ? -1.584 -32.832 22.606 1.00 71.44 98 GLN A CA 1
ATOM 797 C C . GLN A 1 98 ? -3.038 -32.404 22.340 1.00 71.44 98 GLN A C 1
ATOM 799 O O . GLN A 1 98 ? -3.322 -31.727 21.352 1.00 71.44 98 GLN A O 1
ATOM 804 N N . GLN A 1 99 ? -3.978 -32.763 23.223 1.00 68.62 99 GLN A N 1
ATOM 805 C CA . GLN A 1 99 ? -5.389 -32.393 23.120 1.00 68.62 99 GLN A CA 1
ATOM 806 C C . GLN A 1 99 ? -5.670 -31.036 23.798 1.00 68.62 99 GLN A C 1
ATOM 808 O O . GLN A 1 99 ? -6.516 -30.945 24.685 1.00 68.62 99 GLN A O 1
ATOM 813 N N . ILE A 1 100 ? -5.052 -29.957 23.303 1.00 63.84 100 ILE A N 1
ATOM 814 C CA . ILE A 1 100 ? -5.189 -28.581 23.841 1.00 63.84 100 ILE A CA 1
ATOM 815 C C . ILE A 1 100 ? -6.657 -28.092 23.850 1.00 63.84 100 ILE A C 1
ATOM 817 O O . ILE A 1 100 ? -7.085 -27.378 24.746 1.00 63.84 100 ILE A O 1
ATOM 821 N N . TRP A 1 101 ? -7.473 -28.539 22.894 1.00 64.19 101 TRP A N 1
ATOM 822 C CA . TRP A 1 101 ? -8.922 -28.282 22.806 1.00 64.19 101 TRP A CA 1
ATOM 823 C C . TRP A 1 101 ? -9.798 -28.844 23.945 1.00 64.19 101 TRP A C 1
ATOM 825 O O . TRP A 1 101 ? -10.946 -28.415 24.074 1.00 64.19 101 TRP A O 1
ATOM 835 N N . LYS A 1 102 ? -9.323 -29.811 24.744 1.00 58.50 102 LYS A N 1
ATOM 836 C CA . LYS A 1 102 ? -10.118 -30.423 25.830 1.00 58.50 102 LYS A CA 1
ATOM 837 C C . LYS A 1 102 ? -9.853 -29.816 27.196 1.00 58.50 102 LYS A C 1
ATOM 839 O O . LYS A 1 102 ? -10.735 -29.879 28.056 1.00 58.50 102 LYS A O 1
ATOM 844 N N . ASP A 1 103 ? -8.694 -29.204 27.373 1.00 57.47 103 ASP A N 1
ATOM 845 C CA . ASP A 1 103 ? -8.396 -28.455 28.576 1.00 57.47 103 ASP A CA 1
ATOM 846 C C . ASP A 1 103 ? -9.091 -27.104 28.444 1.00 57.47 103 ASP A C 1
ATOM 848 O O . ASP A 1 103 ? -8.541 -26.119 27.956 1.00 57.47 103 ASP A O 1
ATOM 852 N N . LYS A 1 104 ? -10.361 -27.059 28.867 1.00 60.00 104 LYS A N 1
ATOM 853 C CA . LYS A 1 104 ? -10.957 -25.795 29.282 1.00 60.00 104 LYS A CA 1
ATOM 854 C C . LYS A 1 104 ? -10.065 -25.294 30.406 1.00 60.00 104 LYS A C 1
ATOM 856 O O . LYS A 1 104 ? -10.210 -25.757 31.536 1.00 60.00 104 LYS A O 1
ATOM 861 N N . VAL A 1 105 ? -9.135 -24.396 30.087 1.00 60.38 105 VAL A N 1
ATOM 862 C CA . VAL A 1 105 ? -8.501 -23.537 31.081 1.00 60.38 105 VAL A CA 1
ATOM 863 C C . VAL A 1 105 ? -9.679 -22.965 31.846 1.00 60.38 105 VAL A C 1
ATOM 865 O O . VAL A 1 105 ? -10.509 -22.254 31.277 1.00 60.38 105 VAL A O 1
ATOM 868 N N . SER A 1 106 ? -9.870 -23.439 33.073 1.00 58.59 106 SER A N 1
ATOM 869 C CA . SER A 1 106 ? -10.913 -22.951 33.952 1.00 58.59 106 SER A CA 1
ATOM 870 C C . SER A 1 106 ? -10.532 -21.511 34.222 1.00 58.59 106 SER A C 1
ATOM 872 O O . SER A 1 106 ? -9.728 -21.272 35.121 1.00 58.59 106 SER A O 1
ATOM 874 N N . ALA A 1 107 ? -11.008 -20.605 33.360 1.00 61.06 107 ALA A N 1
ATOM 875 C CA . ALA A 1 107 ? -10.698 -19.193 33.421 1.00 61.06 107 ALA A CA 1
ATOM 876 C C . ALA A 1 107 ? -10.975 -18.784 34.854 1.00 61.06 107 ALA A C 1
ATOM 878 O O . ALA A 1 107 ? -12.106 -18.890 35.346 1.00 61.06 107 ALA A O 1
ATOM 879 N N . THR A 1 108 ? -9.910 -18.447 35.565 1.00 76.00 108 THR A N 1
ATOM 880 C CA . THR A 1 108 ? -10.082 -17.936 36.913 1.00 76.00 108 THR A CA 1
ATOM 881 C C . THR A 1 108 ? -10.964 -16.689 36.796 1.00 76.00 108 THR A C 1
ATOM 883 O O . THR A 1 108 ? -10.886 -15.987 35.785 1.00 76.00 108 THR A O 1
ATOM 886 N N . PRO A 1 109 ? -11.817 -16.369 37.783 1.00 72.50 109 PRO A N 1
ATOM 887 C CA . PRO A 1 109 ? -12.656 -15.171 37.699 1.00 72.50 109 PRO A CA 1
ATOM 888 C C . PRO A 1 109 ? -11.859 -13.889 37.387 1.00 72.50 109 PRO A C 1
ATOM 890 O O . PRO A 1 109 ? -12.377 -12.963 36.773 1.00 72.50 109 PRO A O 1
ATOM 893 N N . ALA A 1 110 ? -10.575 -13.853 37.762 1.00 75.56 110 ALA A N 1
ATOM 894 C CA . ALA A 1 110 ? -9.644 -12.789 37.403 1.00 75.56 110 ALA A CA 1
ATOM 895 C C . ALA A 1 110 ? -9.321 -12.739 35.895 1.00 75.56 110 ALA A C 1
ATOM 897 O O . ALA A 1 110 ? -9.336 -11.658 35.311 1.00 75.56 110 ALA A O 1
ATOM 898 N N . GLU A 1 111 ? -9.076 -13.882 35.248 1.00 75.38 111 GLU A N 1
ATOM 899 C CA . GLU A 1 111 ? -8.803 -13.956 33.805 1.00 75.38 111 GLU A CA 1
ATOM 900 C C . GLU A 1 111 ? -10.025 -13.573 32.967 1.00 75.38 111 GLU A C 1
ATOM 902 O O . GLU A 1 111 ? -9.876 -12.874 31.965 1.00 75.38 111 GLU A O 1
ATOM 907 N N . SER A 1 112 ? -11.238 -13.956 33.386 1.00 74.75 112 SER A N 1
ATOM 908 C CA . SER A 1 112 ? -12.455 -13.539 32.678 1.00 74.75 112 SER A CA 1
ATOM 909 C C . SER A 1 112 ? -12.645 -12.022 32.735 1.00 74.75 112 SER A C 1
ATOM 911 O O . SER A 1 112 ? -12.875 -11.403 31.698 1.00 74.75 112 SER A O 1
ATOM 913 N N . ILE A 1 113 ? -12.451 -11.408 33.909 1.00 79.81 113 ILE A N 1
ATOM 914 C CA . ILE A 1 113 ? -12.560 -9.948 34.079 1.00 79.81 113 ILE A CA 1
ATOM 915 C C . ILE A 1 113 ? -11.495 -9.223 33.250 1.00 79.81 113 ILE A C 1
ATOM 917 O O . ILE A 1 113 ? -11.786 -8.220 32.602 1.00 79.81 113 ILE A O 1
ATOM 921 N N . GLN A 1 114 ? -10.261 -9.730 33.238 1.00 80.25 114 GLN A N 1
ATOM 922 C CA . GLN A 1 114 ? -9.182 -9.129 32.461 1.00 80.25 114 GLN A CA 1
ATOM 923 C C . GLN A 1 114 ? -9.445 -9.218 30.953 1.00 80.25 114 GLN A C 1
ATOM 925 O O . GLN A 1 114 ? -9.198 -8.249 30.238 1.00 80.25 114 GLN A O 1
ATOM 930 N N . SER A 1 115 ? -9.971 -10.350 30.475 1.00 82.75 115 SER A N 1
ATOM 931 C CA . SER A 1 115 ? -10.337 -10.510 29.065 1.00 82.75 115 SER A CA 1
ATOM 932 C C . SER A 1 115 ? -11.466 -9.563 28.649 1.00 82.75 115 SER A C 1
ATOM 934 O O . SER A 1 115 ? -11.393 -8.965 27.580 1.00 82.75 115 SER A O 1
ATOM 936 N N . GLU A 1 116 ? -12.459 -9.357 29.517 1.00 81.81 116 GLU A N 1
ATOM 937 C CA . GLU A 1 116 ? -13.580 -8.454 29.259 1.00 81.81 116 GLU A CA 1
ATOM 938 C C . GLU A 1 116 ? -13.137 -6.985 29.262 1.00 81.81 116 GLU A C 1
ATOM 940 O O . GLU A 1 116 ? -13.487 -6.238 28.352 1.00 81.81 116 GLU A O 1
ATOM 945 N N . LEU A 1 117 ? -12.297 -6.579 30.221 1.00 85.75 117 LEU A N 1
ATOM 946 C CA . LEU A 1 117 ? -11.715 -5.233 30.254 1.00 85.75 117 LEU A CA 1
ATOM 947 C C . LEU A 1 117 ? -10.856 -4.949 29.021 1.00 85.75 117 LEU A C 1
ATOM 949 O O . LEU A 1 117 ? -10.940 -3.865 28.448 1.00 85.75 117 LEU A O 1
ATOM 953 N N . TYR A 1 118 ? -10.040 -5.918 28.605 1.00 87.75 118 TYR A N 1
ATOM 954 C CA . TYR A 1 118 ? -9.221 -5.778 27.406 1.00 87.75 118 TYR A CA 1
ATOM 955 C C . TYR A 1 118 ? -10.087 -5.643 26.151 1.00 87.75 118 TYR A C 1
ATOM 957 O O . TYR A 1 118 ? -9.839 -4.765 25.327 1.00 87.75 118 TYR A O 1
ATOM 965 N N . GLN A 1 119 ? -11.133 -6.465 26.033 1.00 84.06 119 GLN A N 1
ATOM 966 C CA . GLN A 1 119 ? -12.065 -6.392 24.914 1.00 84.06 119 GLN A CA 1
ATOM 967 C C . GLN A 1 119 ? -12.773 -5.032 24.868 1.00 84.06 119 GLN A C 1
ATOM 969 O O . GLN A 1 119 ? -12.797 -4.399 23.820 1.00 84.06 119 GLN A O 1
ATOM 974 N N . GLN A 1 120 ? -13.251 -4.527 26.010 1.00 88.06 120 GLN A N 1
ATOM 975 C CA . GLN A 1 120 ? -13.885 -3.208 26.093 1.00 88.06 120 GLN A CA 1
ATOM 976 C C . GLN A 1 120 ? -12.942 -2.070 25.681 1.00 88.06 120 GLN A C 1
ATOM 978 O O . GLN A 1 120 ? -13.361 -1.150 24.982 1.00 88.06 120 GLN A O 1
ATOM 983 N N . GLN A 1 121 ? -11.670 -2.122 26.090 1.00 88.31 121 GLN A N 1
ATOM 984 C CA . GLN A 1 121 ? -10.673 -1.129 25.677 1.00 88.31 121 GLN A CA 1
ATOM 985 C C . GLN A 1 121 ? -10.415 -1.172 24.170 1.00 88.31 121 GLN A C 1
ATOM 987 O O . GLN A 1 121 ? -10.275 -0.129 23.531 1.00 88.31 121 GLN A O 1
ATOM 992 N N . LEU A 1 122 ? -10.354 -2.377 23.606 1.00 87.62 122 LEU A N 1
ATOM 993 C CA . LEU A 1 122 ? -10.135 -2.571 22.182 1.00 87.62 122 LEU A CA 1
ATOM 994 C C . LEU A 1 122 ? -11.327 -2.056 21.367 1.00 87.62 122 LEU A C 1
ATOM 996 O O . LEU A 1 122 ? -11.127 -1.318 20.405 1.00 87.62 122 LEU A O 1
ATOM 1000 N N . ASP A 1 123 ? -12.550 -2.365 21.796 1.00 89.00 123 ASP A N 1
ATOM 1001 C CA . ASP A 1 123 ? -13.780 -1.920 21.139 1.00 89.00 123 ASP A CA 1
ATOM 1002 C C . ASP A 1 123 ? -13.913 -0.385 21.169 1.00 89.00 123 ASP A C 1
ATOM 1004 O O . ASP A 1 123 ? -14.231 0.224 20.148 1.00 89.00 123 ASP A O 1
ATOM 1008 N N . GLN A 1 124 ? -13.589 0.260 22.299 1.00 89.44 124 GLN A N 1
ATOM 1009 C CA . GLN A 1 124 ? -13.578 1.727 22.407 1.00 89.44 124 GLN A CA 1
ATOM 1010 C C . GLN A 1 124 ? -12.570 2.366 21.451 1.00 89.44 124 GLN A C 1
ATOM 1012 O O . GLN A 1 124 ? -12.894 3.326 20.752 1.00 89.44 124 GLN A O 1
ATOM 1017 N N . HIS A 1 125 ? -11.355 1.820 21.387 1.00 84.88 125 HIS A N 1
ATOM 1018 C CA . HIS A 1 125 ? -10.322 2.346 20.503 1.00 84.88 125 HIS A CA 1
ATOM 1019 C C . HIS A 1 125 ? -10.706 2.186 19.026 1.00 84.88 125 HIS A C 1
ATOM 1021 O O . HIS A 1 125 ? -10.471 3.091 18.226 1.00 84.88 125 HIS A O 1
ATOM 1027 N N . LEU A 1 126 ? -11.313 1.056 18.650 1.00 85.06 126 LEU A N 1
ATOM 1028 C CA . LEU A 1 126 ? -11.814 0.845 17.291 1.00 85.06 126 LEU A CA 1
ATOM 1029 C C . LEU A 1 126 ? -12.911 1.855 16.937 1.00 85.06 126 LEU A C 1
ATOM 1031 O O . LEU A 1 126 ? -12.838 2.485 15.885 1.00 85.06 126 LEU A O 1
ATOM 1035 N N . GLU A 1 127 ? -13.867 2.085 17.839 1.00 86.12 127 GLU A N 1
ATOM 1036 C CA . GLU A 1 127 ? -14.939 3.058 17.617 1.00 86.12 127 GLU A CA 1
ATOM 1037 C C . GLU A 1 127 ? -14.399 4.492 17.444 1.00 86.12 127 GLU A C 1
ATOM 1039 O O . GLU A 1 127 ? -14.882 5.250 16.597 1.00 86.12 127 GLU A O 1
ATOM 1044 N N . GLU A 1 128 ? -13.383 4.884 18.219 1.00 86.50 128 GLU A N 1
ATOM 1045 C CA . GLU A 1 128 ? -12.718 6.185 18.074 1.00 86.50 128 GLU A CA 1
ATOM 1046 C C . GLU A 1 128 ? -11.991 6.322 16.730 1.00 86.50 128 GLU A C 1
ATOM 1048 O O . GLU A 1 128 ? -12.096 7.365 16.074 1.00 86.50 128 GLU A O 1
ATOM 1053 N N . MET A 1 129 ? -11.289 5.272 16.295 1.00 84.56 129 MET A N 1
ATOM 1054 C CA . MET A 1 129 ? -10.604 5.260 15.002 1.00 84.56 129 MET A CA 1
ATOM 1055 C C . MET A 1 129 ? -11.589 5.358 13.835 1.00 84.56 129 MET A C 1
ATOM 1057 O O . MET A 1 129 ? -11.388 6.186 12.944 1.00 84.56 129 MET A O 1
ATOM 1061 N N . ASP A 1 130 ? -12.677 4.590 13.874 1.00 85.31 130 ASP A N 1
ATOM 1062 C CA . ASP A 1 130 ? -13.709 4.593 12.835 1.00 85.31 130 ASP A CA 1
ATOM 1063 C C . ASP A 1 130 ? -14.368 5.975 12.711 1.00 85.31 130 ASP A C 1
ATOM 1065 O O . ASP A 1 130 ? -14.547 6.508 11.610 1.00 85.31 130 ASP A O 1
ATOM 1069 N N . LYS A 1 131 ? -14.671 6.616 13.848 1.00 88.00 131 LYS A N 1
ATOM 1070 C CA . LYS A 1 131 ? -15.204 7.987 13.886 1.00 88.00 131 LYS A CA 1
ATOM 1071 C C . LYS A 1 131 ? -14.231 8.994 13.275 1.00 88.00 131 LYS A C 1
ATOM 1073 O O . LYS A 1 131 ? -14.656 9.868 12.515 1.00 88.00 131 LYS A O 1
ATOM 1078 N N . ALA A 1 132 ? -12.941 8.883 13.587 1.00 87.56 132 ALA A N 1
ATOM 1079 C CA . ALA A 1 132 ? -11.915 9.771 13.051 1.00 87.56 132 ALA A CA 1
ATOM 1080 C C . ALA A 1 132 ? -11.733 9.591 11.535 1.00 87.56 132 ALA A C 1
ATOM 1082 O O . ALA A 1 132 ? -11.590 10.576 10.801 1.00 87.56 132 ALA A O 1
ATOM 1083 N N . GLU A 1 133 ? -11.775 8.351 11.046 1.00 88.38 133 GLU A N 1
ATOM 1084 C CA . GLU A 1 133 ? -11.676 8.064 9.619 1.00 88.38 133 GLU A CA 1
ATOM 1085 C C . GLU A 1 133 ? -12.892 8.599 8.853 1.00 88.38 133 GLU A C 1
ATOM 1087 O O . GLU A 1 133 ? -12.730 9.271 7.830 1.00 88.38 133 GLU A O 1
ATOM 1092 N N . TYR A 1 134 ? -14.100 8.411 9.390 1.00 89.44 134 TYR A N 1
ATOM 1093 C CA . TYR A 1 134 ? -15.319 8.974 8.812 1.00 89.44 134 TYR A CA 1
ATOM 1094 C C . TYR A 1 134 ? -15.268 10.507 8.739 1.00 89.44 134 TYR A C 1
ATOM 1096 O O . TYR A 1 134 ? -15.552 11.096 7.693 1.00 89.44 134 TYR A O 1
ATOM 1104 N N . ALA A 1 135 ? -14.850 11.167 9.824 1.00 90.56 135 ALA A N 1
ATOM 1105 C CA . ALA A 1 135 ? -14.696 12.620 9.871 1.00 90.56 1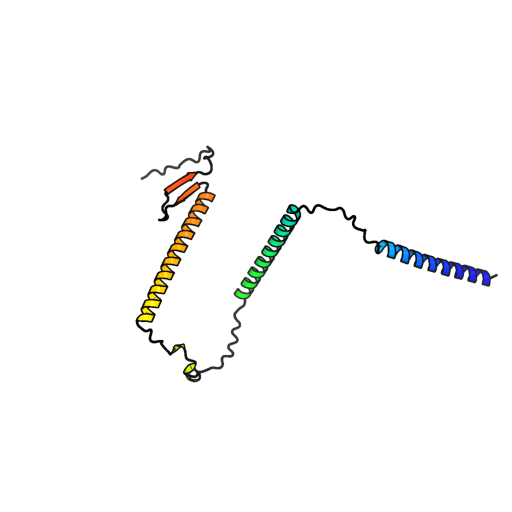35 ALA A CA 1
ATOM 1106 C C . ALA A 1 135 ? -13.707 13.124 8.806 1.00 90.56 135 ALA A C 1
ATOM 1108 O O . ALA A 1 135 ? -13.973 14.110 8.112 1.00 90.56 135 ALA A O 1
ATOM 1109 N N . ARG A 1 136 ? -12.588 12.414 8.622 1.00 91.25 136 ARG A N 1
ATOM 1110 C CA . ARG A 1 136 ? -11.599 12.722 7.585 1.00 91.25 136 ARG A CA 1
ATOM 1111 C C . ARG A 1 136 ? -12.188 12.590 6.182 1.00 91.25 136 ARG A C 1
ATOM 1113 O O . ARG A 1 136 ? -12.047 13.521 5.388 1.00 91.25 136 ARG A O 1
ATOM 1120 N N . GLN A 1 137 ? -12.847 11.471 5.881 1.00 92.38 137 GLN A N 1
ATOM 1121 C CA . GLN A 1 137 ? -13.468 11.242 4.573 1.00 92.38 137 GLN A CA 1
ATOM 1122 C C . GLN A 1 137 ? -14.542 12.295 4.274 1.00 92.38 137 GLN A C 1
ATOM 1124 O O . GLN A 1 137 ? -14.618 12.812 3.160 1.00 92.38 137 GLN A O 1
ATOM 1129 N N . PHE A 1 138 ? -15.334 12.675 5.277 1.00 92.50 138 PHE A N 1
ATOM 1130 C CA . PHE A 1 138 ? -16.339 13.724 5.150 1.00 92.50 138 PHE A CA 1
ATOM 1131 C C . PHE A 1 138 ? -15.721 15.084 4.787 1.00 92.50 138 PHE A C 1
ATOM 1133 O O . PHE A 1 138 ? -16.175 15.734 3.843 1.00 92.50 138 PHE A O 1
ATOM 1140 N N . ILE A 1 139 ? -14.652 15.495 5.480 1.00 91.56 139 ILE A N 1
ATOM 1141 C CA . ILE A 1 139 ? -13.932 16.744 5.180 1.00 91.56 139 ILE A CA 1
ATOM 1142 C C . ILE A 1 139 ? -13.328 16.702 3.770 1.00 91.56 139 ILE A C 1
ATOM 1144 O O . ILE A 1 139 ? -13.396 17.689 3.037 1.00 91.56 139 ILE A O 1
ATOM 1148 N N . GLU A 1 140 ? -12.751 15.570 3.370 1.00 90.50 140 GLU A N 1
ATOM 1149 C CA . GLU A 1 140 ? -12.151 15.399 2.046 1.00 90.50 140 GLU A CA 1
ATOM 1150 C C . GLU A 1 140 ? -13.200 15.481 0.927 1.00 90.50 140 GLU A C 1
ATOM 1152 O O . GLU A 1 140 ? -13.016 16.216 -0.045 1.00 90.50 140 GLU A O 1
ATOM 1157 N N . ASN A 1 141 ? -14.350 14.828 1.104 1.00 89.69 141 ASN A N 1
ATOM 1158 C CA . ASN A 1 141 ? -15.473 14.896 0.170 1.00 89.69 141 ASN A CA 1
ATOM 1159 C C . ASN A 1 141 ? -16.048 16.314 0.058 1.00 89.69 141 ASN A C 1
ATOM 1161 O O . ASN A 1 141 ? -16.322 16.791 -1.049 1.00 89.69 141 ASN A O 1
ATOM 1165 N N . ALA A 1 142 ? -16.180 17.021 1.182 1.00 88.44 142 ALA A N 1
ATOM 1166 C CA . ALA A 1 142 ? -16.610 18.414 1.182 1.00 88.44 142 ALA A CA 1
ATOM 1167 C C . ALA A 1 142 ? -15.600 19.314 0.453 1.00 88.44 142 ALA A C 1
ATOM 1169 O O . ALA A 1 142 ? -15.994 20.154 -0.358 1.00 88.44 142 ALA A O 1
ATOM 1170 N N . ARG A 1 143 ? -14.297 19.082 0.656 1.00 88.06 143 ARG A N 1
ATOM 1171 C CA . ARG A 1 143 ? -13.222 19.818 -0.021 1.00 88.06 143 ARG A CA 1
ATOM 1172 C C . ARG A 1 143 ? -13.219 19.582 -1.525 1.00 88.06 143 ARG A C 1
ATOM 1174 O O . ARG A 1 143 ? -13.081 20.545 -2.280 1.00 88.06 143 ARG A O 1
ATOM 1181 N N . ASN A 1 144 ? -13.421 18.338 -1.957 1.00 86.44 144 ASN A N 1
ATOM 1182 C CA . ASN A 1 144 ? -13.577 17.981 -3.369 1.00 86.44 144 ASN A CA 1
ATOM 1183 C C . ASN A 1 144 ? -14.807 18.659 -3.990 1.00 86.44 144 ASN A C 1
ATOM 1185 O O . ASN A 1 144 ? -14.759 19.089 -5.139 1.00 86.44 144 ASN A O 1
ATOM 1189 N N . SER A 1 145 ? -15.863 18.843 -3.195 1.00 85.38 145 SER A N 1
ATOM 1190 C CA . SER A 1 145 ? -17.076 19.581 -3.570 1.00 85.38 145 SER A CA 1
ATOM 1191 C C . SER A 1 145 ? -16.921 21.108 -3.473 1.00 85.38 145 SER A C 1
ATOM 1193 O O . SER A 1 145 ? -17.866 21.845 -3.738 1.00 85.38 145 SER A O 1
ATOM 1195 N N . GLY A 1 146 ? -15.736 21.610 -3.107 1.00 86.31 146 GLY A N 1
ATOM 1196 C CA . GLY A 1 146 ? -15.433 23.039 -3.054 1.00 86.31 146 GLY A CA 1
ATOM 1197 C C . GLY A 1 146 ? -15.771 23.731 -1.733 1.00 86.31 146 GLY A C 1
ATOM 1198 O O . GLY A 1 146 ? -15.760 24.960 -1.691 1.00 86.31 146 GLY A O 1
ATOM 1199 N N . PHE A 1 147 ? -16.021 22.987 -0.656 1.00 88.25 147 PHE A N 1
ATOM 1200 C CA . PHE A 1 147 ? -16.323 23.520 0.673 1.00 88.25 147 PHE A CA 1
ATOM 1201 C C . PHE A 1 147 ? -15.225 23.187 1.686 1.00 88.25 147 PHE A C 1
ATOM 1203 O O . PHE A 1 147 ? -14.687 22.086 1.728 1.00 88.25 147 PHE A O 1
ATOM 1210 N N . HIS A 1 148 ? -14.905 24.146 2.544 1.00 90.75 148 HIS A N 1
ATOM 1211 C CA . HIS A 1 148 ? -14.072 23.959 3.720 1.00 90.75 148 HIS A CA 1
ATOM 1212 C C . HIS A 1 148 ? -14.982 23.776 4.931 1.00 90.75 148 HIS A C 1
ATOM 1214 O O . HIS A 1 148 ? -15.663 24.719 5.339 1.00 90.75 148 HIS A O 1
ATOM 1220 N N . VAL A 1 149 ? -14.998 22.568 5.490 1.00 89.62 149 VAL A N 1
ATOM 1221 C CA . VAL A 1 149 ? -15.838 22.217 6.638 1.00 89.62 149 VAL A CA 1
ATOM 1222 C C . VAL A 1 149 ? -14.971 22.025 7.873 1.00 89.62 149 VAL A C 1
ATOM 1224 O O . VAL A 1 149 ? -13.969 21.315 7.822 1.00 89.62 149 VAL A O 1
ATOM 1227 N N . VAL A 1 150 ? -15.359 22.654 8.982 1.00 90.44 150 VAL A N 1
ATOM 1228 C CA . VAL A 1 150 ? -14.720 22.470 10.290 1.00 90.44 150 VAL A CA 1
ATOM 1229 C C . VAL A 1 150 ? -15.656 21.663 11.178 1.00 90.44 150 VAL A C 1
ATOM 1231 O O . VAL A 1 150 ? -16.808 22.050 11.384 1.00 90.44 150 VAL A O 1
ATOM 1234 N N . LEU A 1 151 ? -15.155 20.543 11.695 1.00 90.06 151 LEU A N 1
ATOM 1235 C CA . LEU A 1 151 ? -15.871 19.677 12.627 1.00 90.06 151 LEU A CA 1
ATOM 1236 C C . LEU A 1 151 ? -15.463 19.974 14.076 1.00 90.06 151 LEU A C 1
ATOM 1238 O O . LEU A 1 151 ? -14.332 20.379 14.346 1.00 90.06 151 LEU A O 1
ATOM 1242 N N . SER A 1 152 ? -16.396 19.773 15.002 1.00 88.50 152 SER A N 1
ATOM 1243 C CA . SER A 1 152 ? -16.158 19.786 16.443 1.00 88.50 152 SER A CA 1
ATOM 1244 C C . SER A 1 152 ? -15.524 18.471 16.912 1.00 88.50 152 SER A C 1
ATOM 1246 O O . SER A 1 152 ? -15.556 17.486 16.172 1.00 88.50 152 SER A O 1
ATOM 1248 N N . PRO A 1 153 ? -15.005 18.412 18.155 1.00 83.81 153 PRO A N 1
ATOM 1249 C CA . PRO A 1 153 ? -14.529 17.162 18.756 1.00 83.81 153 PRO A CA 1
ATOM 1250 C C . PRO A 1 153 ? -15.596 16.053 18.794 1.00 83.81 153 PRO A C 1
ATOM 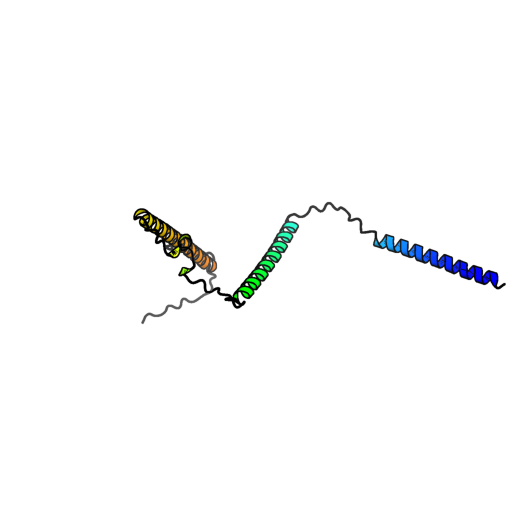1252 O O . PRO A 1 153 ? -15.261 14.877 18.745 1.00 83.81 153 PRO A O 1
ATOM 1255 N N . ASP A 1 154 ? -16.880 16.426 18.802 1.00 85.62 154 ASP A N 1
ATOM 1256 C CA . ASP A 1 154 ? -18.022 15.501 18.754 1.00 85.62 154 ASP A CA 1
ATOM 1257 C C . ASP A 1 154 ? -18.464 15.166 17.314 1.00 85.62 154 ASP A C 1
ATOM 1259 O O . ASP A 1 154 ? -19.597 14.736 17.094 1.00 85.62 154 ASP A O 1
ATOM 1263 N N . ASN A 1 155 ? -17.617 15.433 16.313 1.00 84.44 155 ASN A N 1
ATOM 1264 C CA . ASN A 1 155 ? -17.894 15.254 14.883 1.00 84.44 155 ASN A CA 1
ATOM 1265 C C . ASN A 1 155 ? -19.118 16.030 14.357 1.00 84.44 155 ASN A C 1
ATOM 1267 O O . ASN A 1 155 ? -19.711 15.661 13.343 1.00 84.44 155 ASN A O 1
ATOM 1271 N N . LYS A 1 156 ? -19.504 17.132 15.013 1.00 87.50 156 LYS A N 1
ATOM 1272 C CA . LYS A 1 156 ? -20.584 18.014 14.539 1.00 87.50 156 LYS A CA 1
ATOM 1273 C C . LYS A 1 156 ? -20.020 19.128 13.671 1.00 87.50 156 LYS A C 1
ATOM 1275 O O . LYS A 1 156 ? -18.954 19.664 13.953 1.00 87.50 156 LYS A O 1
ATOM 1280 N N . VAL A 1 157 ? -20.749 19.517 12.632 1.00 88.75 157 VAL A N 1
ATOM 1281 C CA . VAL A 1 157 ? -20.326 20.606 11.744 1.00 88.75 157 VAL A CA 1
ATOM 1282 C C . VAL A 1 157 ? -20.430 21.946 12.474 1.00 88.75 157 VAL A C 1
ATOM 1284 O O . VAL A 1 157 ? -21.514 22.335 12.898 1.00 88.75 157 VAL A O 1
ATOM 1287 N N . ILE A 1 158 ? -19.303 22.647 12.615 1.00 89.94 158 ILE A N 1
ATOM 1288 C CA . ILE A 1 158 ? -19.234 23.986 13.219 1.00 89.94 158 ILE A CA 1
ATOM 1289 C C . ILE A 1 158 ? -19.384 25.058 12.142 1.00 89.94 158 ILE A C 1
ATOM 1291 O O . ILE A 1 158 ? -20.113 26.030 12.324 1.00 89.94 158 ILE A O 1
ATOM 1295 N N . SER A 1 159 ? -18.675 24.910 11.024 1.00 87.00 159 SER A N 1
ATOM 1296 C CA . SER A 1 159 ? -18.687 25.905 9.955 1.00 87.00 159 SER A CA 1
ATOM 1297 C C . SER A 1 159 ? -18.459 25.277 8.590 1.00 87.00 159 SER A C 1
ATOM 1299 O O . SER A 1 159 ? -17.772 24.262 8.456 1.00 87.00 159 SER A O 1
ATOM 1301 N N . VAL A 1 160 ? -19.055 25.904 7.578 1.00 89.25 160 VAL A N 1
ATOM 1302 C CA . VAL A 1 160 ? -18.939 25.529 6.170 1.00 89.25 160 VAL A CA 1
ATOM 1303 C C . VAL A 1 160 ? -18.651 26.800 5.381 1.00 89.25 160 VAL A C 1
ATOM 1305 O O . VAL A 1 160 ? -19.477 27.710 5.350 1.00 89.25 160 VAL A O 1
ATOM 1308 N N . THR A 1 161 ? -17.487 26.864 4.739 1.00 89.38 161 THR A N 1
ATOM 1309 C CA . THR A 1 161 ? -17.065 28.024 3.944 1.00 89.38 161 THR A CA 1
ATOM 1310 C C . THR A 1 161 ? -16.760 27.584 2.514 1.00 89.38 161 THR A C 1
ATOM 1312 O O . THR A 1 161 ? -15.951 26.676 2.330 1.00 89.38 161 THR A O 1
ATOM 1315 N N . PRO A 1 162 ? -17.344 28.196 1.473 1.00 88.31 162 PRO A N 1
ATOM 1316 C CA . PRO A 1 162 ? -16.997 27.862 0.094 1.00 88.31 162 PRO A CA 1
ATOM 1317 C C . PRO A 1 162 ? -15.555 28.297 -0.230 1.00 88.31 162 PRO A C 1
ATOM 1319 O O . PRO A 1 162 ? -15.156 29.429 0.039 1.00 88.31 162 PRO A O 1
ATOM 1322 N N . ILE A 1 163 ? -14.759 27.394 -0.810 1.00 79.38 163 ILE A N 1
ATOM 1323 C CA . ILE A 1 163 ? -13.347 27.613 -1.187 1.00 79.38 163 ILE A CA 1
ATOM 1324 C C . ILE A 1 163 ? -13.250 28.377 -2.515 1.00 79.38 163 ILE A C 1
ATOM 1326 O O . ILE A 1 163 ? -12.313 29.145 -2.734 1.00 79.38 163 ILE A O 1
ATOM 1330 N N . ARG A 1 164 ? -14.229 28.199 -3.408 1.00 69.25 164 ARG A N 1
ATOM 1331 C CA . ARG A 1 164 ? -14.376 29.000 -4.628 1.00 69.25 164 ARG A CA 1
ATOM 1332 C C . ARG A 1 164 ? -15.561 29.941 -4.452 1.00 69.25 164 ARG A C 1
ATOM 1334 O O . ARG A 1 164 ? -16.619 29.511 -4.003 1.00 69.25 164 ARG A O 1
ATOM 1341 N N . LYS A 1 165 ? -15.396 31.220 -4.818 1.00 60.25 165 LYS A N 1
ATOM 1342 C CA . LYS A 1 165 ? -16.547 32.119 -5.006 1.00 60.25 165 LYS A CA 1
ATOM 1343 C C . LYS A 1 165 ? -17.501 31.419 -5.980 1.00 60.25 165 LYS A C 1
ATOM 1345 O O . LYS A 1 165 ? -16.985 30.902 -6.976 1.00 60.25 165 LYS A O 1
ATOM 1350 N N . PRO A 1 166 ? -18.821 31.374 -5.725 1.00 53.22 166 PRO A N 1
ATOM 1351 C CA . PRO A 1 166 ? -19.741 30.885 -6.737 1.00 53.22 166 PRO A CA 1
ATOM 1352 C C . PRO A 1 166 ? -19.458 31.696 -8.000 1.00 53.22 166 PRO A C 1
ATOM 1354 O O . PRO A 1 166 ? -19.530 32.929 -7.980 1.00 53.22 166 PRO A O 1
ATOM 1357 N N . SER A 1 167 ? -19.040 31.029 -9.077 1.00 50.34 167 SER A N 1
ATOM 1358 C CA . SER A 1 167 ? -19.207 31.622 -10.393 1.00 50.34 167 SER A CA 1
ATOM 1359 C C . SER A 1 167 ? -20.690 31.930 -10.476 1.00 50.34 167 SER A C 1
ATOM 1361 O O . SER A 1 167 ? -21.497 31.017 -10.321 1.00 50.34 167 SER A O 1
ATOM 1363 N N . GLN A 1 168 ? -21.036 33.208 -10.605 1.00 49.06 168 GLN A N 1
ATOM 1364 C CA . GLN A 1 168 ? -22.384 33.640 -10.938 1.00 49.06 168 GLN A CA 1
ATOM 1365 C C . GLN A 1 168 ? -22.754 33.001 -12.277 1.00 49.06 168 GLN A C 1
ATOM 1367 O O . GLN A 1 168 ? -22.520 33.587 -13.321 1.00 49.06 168 GLN A O 1
ATOM 1372 N N . ASN A 1 169 ? -23.235 31.770 -12.239 1.00 45.47 169 ASN A N 1
ATOM 1373 C CA . ASN A 1 169 ? -23.963 31.116 -13.299 1.00 45.47 169 ASN A CA 1
ATOM 1374 C C . ASN A 1 169 ? -25.068 30.366 -12.572 1.00 45.47 169 ASN A C 1
ATOM 1376 O O . ASN A 1 169 ? -24.829 29.382 -11.880 1.00 45.47 169 ASN A O 1
ATOM 1380 N N . GLU A 1 170 ? -26.221 31.014 -12.627 1.00 52.62 170 GLU A N 1
ATOM 1381 C CA . GLU A 1 170 ? -27.572 30.526 -12.410 1.00 52.62 170 GLU A CA 1
ATOM 1382 C C . GLU A 1 170 ? -27.696 28.999 -12.490 1.00 52.62 170 GLU A C 1
ATOM 1384 O O . GLU A 1 170 ? -27.903 28.452 -13.565 1.00 52.62 170 GLU A O 1
ATOM 1389 N N . ASP A 1 171 ? -27.634 28.324 -11.345 1.00 47.25 171 ASP A N 1
ATOM 1390 C CA . ASP A 1 171 ? -28.370 27.078 -11.163 1.00 47.25 171 ASP A CA 1
ATOM 1391 C C . ASP A 1 171 ? -29.537 27.422 -10.243 1.00 47.25 171 ASP A C 1
ATOM 1393 O O . ASP A 1 171 ? -29.401 27.638 -9.035 1.00 47.25 171 ASP A O 1
ATOM 1397 N N . SER A 1 172 ? -30.679 27.612 -10.894 1.00 47.84 172 SER A N 1
ATOM 1398 C CA . SER A 1 172 ? -31.993 27.815 -10.312 1.00 47.84 172 SER A CA 1
ATOM 1399 C C . SER A 1 172 ? -32.239 26.828 -9.177 1.00 47.84 172 SER A C 1
ATOM 1401 O O . SER A 1 172 ? -32.270 25.615 -9.373 1.00 47.84 172 SER A O 1
ATOM 1403 N N . VAL A 1 173 ? -32.438 27.370 -7.980 1.00 53.66 173 VAL A N 1
ATOM 1404 C CA . VAL A 1 173 ? -32.988 26.632 -6.849 1.00 53.66 173 VAL A CA 1
ATOM 1405 C C . VAL A 1 173 ? -34.434 26.293 -7.203 1.00 53.66 173 VAL A C 1
ATOM 1407 O O . VAL A 1 173 ? -35.311 27.150 -7.100 1.00 53.66 173 VAL A O 1
ATOM 1410 N N . ASP A 1 174 ? -34.678 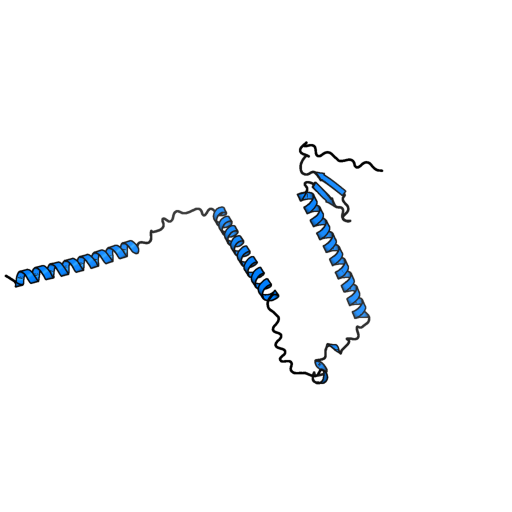25.057 -7.634 1.00 49.41 174 ASP A N 1
ATOM 1411 C CA . ASP A 1 174 ? -36.024 24.491 -7.686 1.00 49.41 174 ASP A CA 1
ATOM 1412 C C . ASP A 1 174 ? -36.551 24.388 -6.247 1.00 49.41 174 ASP A C 1
ATOM 1414 O O . ASP A 1 174 ? -36.273 23.446 -5.501 1.00 49.41 174 ASP A O 1
ATOM 1418 N N . LEU A 1 175 ? -37.289 25.421 -5.832 1.00 56.66 175 LEU A N 1
ATOM 1419 C CA . LEU A 1 175 ? -38.193 25.355 -4.693 1.00 56.66 175 LEU A CA 1
ATOM 1420 C C . LEU A 1 175 ? -39.277 24.329 -5.041 1.00 56.66 175 LEU A C 1
ATOM 1422 O O . LEU A 1 175 ? -40.173 24.609 -5.836 1.00 56.66 175 LEU A O 1
ATOM 1426 N N . PHE A 1 176 ? -39.215 23.149 -4.431 1.00 52.47 176 PHE A N 1
ATOM 1427 C CA . PHE A 1 176 ? -40.351 22.234 -4.423 1.00 52.47 176 PHE A CA 1
ATOM 1428 C C . PHE A 1 176 ? -41.526 22.915 -3.700 1.00 52.47 176 PHE A C 1
ATOM 1430 O O . PHE A 1 176 ? -41.358 23.315 -2.542 1.00 52.47 176 PHE A O 1
ATOM 1437 N N . PRO A 1 177 ? -42.704 23.074 -4.332 1.00 54.53 177 PRO A N 1
ATOM 1438 C CA . PRO A 1 177 ? -43.898 23.473 -3.605 1.00 54.53 177 PRO A CA 1
ATOM 1439 C C . PRO A 1 177 ? -44.284 22.346 -2.642 1.00 54.53 177 PRO A C 1
ATOM 1441 O O . PRO A 1 177 ? -44.295 21.172 -3.011 1.00 54.53 177 PRO A O 1
ATOM 1444 N N . ALA A 1 178 ? -44.550 22.713 -1.392 1.00 57.00 178 ALA A N 1
ATOM 1445 C CA . ALA A 1 178 ? -45.178 21.824 -0.431 1.00 57.00 178 ALA A CA 1
ATOM 1446 C C . ALA A 1 178 ? -46.677 21.746 -0.752 1.00 57.00 178 ALA A C 1
ATOM 1448 O O . ALA A 1 178 ? -47.347 22.780 -0.718 1.00 57.00 178 ALA A O 1
ATOM 1449 N N . ASP A 1 179 ? -47.158 20.540 -1.049 1.00 50.41 179 ASP A N 1
ATOM 1450 C CA . ASP A 1 179 ? -48.570 20.160 -0.925 1.00 50.41 179 ASP A CA 1
ATOM 1451 C C . ASP A 1 179 ? -48.801 19.497 0.443 1.00 50.41 179 ASP A C 1
ATOM 1453 O O . ASP A 1 179 ? -47.936 18.686 0.863 1.00 50.41 179 ASP A O 1
#

Foldseek 3Di:
DVVVVVVVVVVVVVVVVVVVVVVVVVVVVVVVCDPPPPPPVPPPPVVVVVVVVVVVVVVVVVVVVVVVVVVVVVVVPDPPPPPPPPPPCDPVNDPPVRPPVVPPVVQDPVNVVVVVVVVVVVVVVVVVVVLVVVLVVVQVVLVVVQWHWDADPVRHTPDIDGNDDPPPDDPDDPDDDDD

pLDDT: mean 78.89, std 14.26, range [45.47, 96.12]

Sequence (179 aa):
MTVLKKISEYLNLVIFAVLVVYAGIYFFELKSRKPTAVVESRTVDVDQVVNKFIKQTSAQALRDEMAYKRALQTQLNKPLEIKRDEPKIRPEDIPREQQIWKDKVSATPAESIQSELYQQQLDQHLEEMDKAEYARQFIENARNSGFHVVLSPDNKVISVTPIRKPSQNEDSVDLFPAD

Radius of gyration: 41.73 Å; chains: 1; bounding box: 109×76×108 Å